Protein AF-A0A7S2JU37-F1 (afdb_monomer_lite)

Organism: NCBI:txid163516

Radius of gyration: 19.92 Å; chains: 1; bounding box: 42×43×47 Å

Structure (mmCIF, N/CA/C/O backbone):
data_AF-A0A7S2JU37-F1
#
_entry.id   AF-A0A7S2JU37-F1
#
loop_
_atom_site.group_PDB
_atom_site.id
_atom_site.type_symbol
_atom_site.label_atom_id
_atom_site.label_alt_id
_atom_site.label_comp_id
_atom_site.label_asym_id
_atom_site.label_entity_id
_atom_site.label_seq_id
_atom_site.pdbx_PDB_ins_code
_atom_site.Cartn_x
_atom_site.Cartn_y
_atom_site.Cartn_z
_atom_site.occupancy
_atom_site.B_iso_or_equiv
_atom_site.auth_seq_id
_atom_site.auth_comp_id
_atom_site.auth_asym_id
_atom_site.auth_atom_id
_atom_site.pdbx_PDB_model_num
ATOM 1 N N . GLU A 1 1 ? 16.463 -18.786 -3.532 1.00 71.94 1 GLU A N 1
ATOM 2 C CA . GLU A 1 1 ? 16.073 -17.446 -3.027 1.00 71.94 1 GLU A CA 1
ATOM 3 C C . GLU A 1 1 ? 14.997 -16.844 -3.928 1.00 71.94 1 GLU A C 1
ATOM 5 O O . GLU A 1 1 ? 15.151 -16.886 -5.136 1.00 71.94 1 GLU A O 1
ATOM 10 N N . GLY A 1 2 ? 13.891 -16.328 -3.387 1.00 89.38 2 GLY A N 1
ATOM 11 C CA . GLY A 1 2 ? 12.852 -15.661 -4.191 1.00 89.38 2 GLY A CA 1
ATOM 12 C C . GLY A 1 2 ? 12.992 -14.140 -4.139 1.00 89.38 2 GLY A C 1
ATOM 13 O O . GLY A 1 2 ? 13.437 -13.606 -3.125 1.00 89.38 2 GLY A O 1
ATOM 14 N N . ARG A 1 3 ? 12.601 -13.428 -5.201 1.00 93.12 3 ARG A N 1
ATOM 15 C CA . ARG A 1 3 ? 12.616 -11.955 -5.237 1.00 93.12 3 ARG A CA 1
ATOM 16 C C . ARG A 1 3 ? 11.270 -11.405 -5.688 1.00 93.12 3 ARG A C 1
ATOM 18 O O . ARG A 1 3 ? 10.809 -11.723 -6.777 1.00 93.12 3 ARG A O 1
ATOM 25 N N . ILE A 1 4 ? 10.684 -10.518 -4.889 1.00 94.94 4 ILE A N 1
ATOM 26 C CA . ILE A 1 4 ? 9.506 -9.730 -5.269 1.00 94.94 4 ILE A CA 1
ATOM 27 C C . ILE A 1 4 ? 9.977 -8.325 -5.637 1.00 94.94 4 ILE A C 1
ATOM 29 O O . ILE A 1 4 ? 10.747 -7.713 -4.902 1.00 94.94 4 ILE A O 1
ATOM 33 N N . THR A 1 5 ? 9.534 -7.821 -6.785 1.00 94.69 5 THR A N 1
ATOM 34 C CA . THR A 1 5 ? 9.814 -6.461 -7.256 1.00 94.69 5 THR A CA 1
ATOM 35 C C . THR A 1 5 ? 8.503 -5.701 -7.388 1.00 94.69 5 THR A C 1
ATOM 37 O O . THR A 1 5 ? 7.630 -6.100 -8.155 1.00 94.69 5 THR A O 1
ATOM 40 N N . ILE A 1 6 ? 8.372 -4.606 -6.642 1.00 94.50 6 ILE A N 1
ATOM 41 C CA . ILE A 1 6 ? 7.221 -3.700 -6.707 1.00 94.50 6 ILE A CA 1
ATOM 42 C C . ILE A 1 6 ? 7.561 -2.582 -7.694 1.00 94.50 6 ILE A C 1
ATOM 44 O O . ILE A 1 6 ? 8.561 -1.882 -7.515 1.00 94.50 6 ILE A O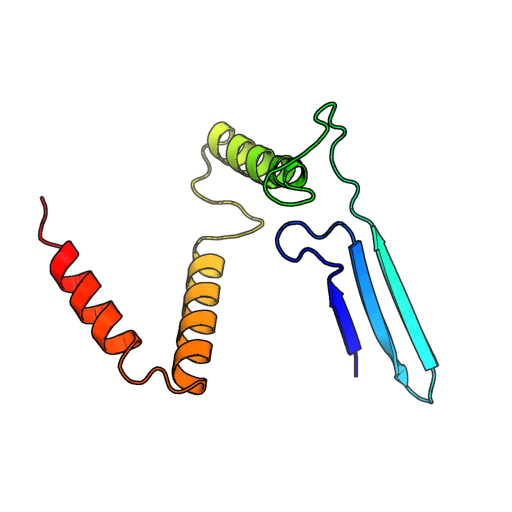 1
ATOM 48 N N . THR A 1 7 ? 6.756 -2.408 -8.744 1.00 91.00 7 THR A N 1
ATOM 49 C CA . THR A 1 7 ? 7.045 -1.412 -9.783 1.00 91.00 7 THR A CA 1
ATOM 50 C C . THR A 1 7 ? 6.723 0.009 -9.292 1.00 91.00 7 THR A C 1
ATOM 52 O O . THR A 1 7 ? 5.591 0.268 -8.875 1.00 91.00 7 THR A O 1
ATOM 55 N N . PRO A 1 8 ? 7.673 0.965 -9.360 1.00 88.38 8 PRO A N 1
ATOM 56 C CA . PRO A 1 8 ? 7.452 2.335 -8.899 1.00 88.38 8 PRO A CA 1
ATOM 57 C C . PRO A 1 8 ? 6.330 3.069 -9.648 1.00 88.38 8 PRO A C 1
ATOM 59 O O . PRO A 1 8 ? 6.056 2.725 -10.801 1.00 88.38 8 PRO A O 1
ATOM 62 N N . PRO A 1 9 ? 5.758 4.141 -9.062 1.00 91.38 9 PRO A N 1
ATOM 63 C CA . PRO A 1 9 ? 5.812 4.528 -7.650 1.00 91.38 9 PRO A CA 1
ATOM 64 C C . PRO A 1 9 ? 5.256 3.502 -6.653 1.00 91.38 9 PRO A C 1
ATOM 66 O O . PRO A 1 9 ? 4.215 2.895 -6.882 1.00 91.38 9 PRO A O 1
ATOM 69 N N . ALA A 1 10 ? 5.914 3.415 -5.492 1.00 86.56 10 ALA A N 1
ATOM 70 C CA . ALA A 1 10 ? 5.544 2.513 -4.400 1.00 86.56 10 ALA A CA 1
ATOM 71 C C . ALA A 1 10 ? 4.207 2.862 -3.720 1.00 86.56 10 ALA A C 1
ATOM 73 O O . ALA A 1 10 ? 3.574 1.978 -3.159 1.00 86.56 10 ALA A O 1
ATOM 74 N N . HIS A 1 11 ? 3.754 4.123 -3.774 1.00 87.06 11 HIS A N 1
ATOM 75 C CA . HIS A 1 11 ? 2.468 4.530 -3.182 1.00 87.06 11 HIS A CA 1
ATOM 76 C C . HIS A 1 11 ? 1.254 4.123 -4.025 1.00 87.06 11 HIS A C 1
ATOM 78 O O . HIS A 1 11 ? 0.138 4.145 -3.523 1.00 87.06 11 HIS A O 1
ATOM 84 N N . THR A 1 12 ? 1.458 3.792 -5.303 1.00 92.06 12 THR A N 1
ATOM 85 C CA . THR A 1 12 ? 0.417 3.349 -6.249 1.00 92.06 12 THR A CA 1
ATOM 86 C C . THR A 1 12 ? 1.034 2.406 -7.291 1.00 92.06 12 THR A C 1
ATOM 88 O O . THR A 1 12 ? 1.160 2.780 -8.462 1.00 92.06 12 THR A O 1
ATOM 91 N N . PRO A 1 13 ? 1.513 1.214 -6.892 1.00 92.62 13 PRO A N 1
ATOM 92 C CA . PRO A 1 13 ? 2.081 0.257 -7.830 1.00 92.62 13 PRO A CA 1
ATOM 93 C C . PRO A 1 13 ? 0.971 -0.302 -8.723 1.00 92.62 13 PRO A C 1
ATOM 95 O O . PRO A 1 13 ? -0.109 -0.632 -8.245 1.00 92.62 13 PRO A O 1
ATOM 98 N N . ASN A 1 14 ? 1.238 -0.406 -10.020 1.00 93.75 14 ASN A N 1
ATOM 99 C CA . ASN A 1 14 ? 0.322 -1.015 -10.988 1.00 93.75 14 ASN A CA 1
ATOM 100 C C . ASN A 1 14 ? 0.805 -2.394 -11.452 1.00 93.75 14 ASN A C 1
ATOM 102 O O . ASN A 1 14 ? 0.139 -3.041 -12.243 1.00 93.75 14 ASN A O 1
ATOM 106 N N . SER A 1 15 ? 1.972 -2.842 -10.994 1.00 94.69 15 SER A N 1
ATOM 107 C CA . SER A 1 15 ? 2.473 -4.171 -11.309 1.00 94.69 15 SER A CA 1
ATOM 108 C C . SER A 1 15 ? 3.429 -4.682 -10.242 1.00 94.69 15 SER A C 1
ATOM 110 O O . SER A 1 15 ? 4.105 -3.906 -9.553 1.00 94.69 15 SER A O 1
ATOM 112 N N . ILE A 1 16 ? 3.483 -6.005 -10.114 1.00 95.94 16 ILE A N 1
ATOM 113 C CA . ILE A 1 16 ? 4.400 -6.726 -9.234 1.00 95.94 16 ILE A CA 1
ATOM 114 C C . ILE A 1 16 ? 5.024 -7.865 -10.033 1.00 95.94 16 ILE A C 1
ATOM 116 O O . ILE A 1 16 ? 4.319 -8.628 -10.687 1.00 95.94 16 ILE A O 1
ATOM 120 N N . THR A 1 17 ? 6.341 -8.015 -9.932 1.00 95.75 17 THR A N 1
ATOM 121 C CA . THR A 1 17 ? 7.060 -9.148 -10.518 1.00 95.75 17 THR A CA 1
ATOM 122 C C . THR A 1 17 ? 7.554 -10.069 -9.414 1.00 95.75 17 THR A C 1
ATOM 124 O O . THR A 1 17 ? 8.307 -9.640 -8.536 1.00 95.75 17 THR A O 1
ATOM 127 N N . VAL A 1 18 ? 7.175 -11.344 -9.465 1.00 95.44 18 VAL A N 1
ATOM 128 C CA . VAL A 1 18 ? 7.628 -12.379 -8.533 1.00 95.44 18 VAL A CA 1
ATOM 129 C C . VAL A 1 18 ? 8.583 -13.322 -9.253 1.00 95.44 18 VAL A C 1
ATOM 131 O O . VAL A 1 18 ? 8.218 -14.002 -10.204 1.00 95.44 18 VAL A O 1
ATOM 134 N N . ASN A 1 19 ? 9.825 -13.364 -8.787 1.00 94.25 19 ASN A N 1
ATOM 135 C CA . ASN A 1 19 ? 10.865 -14.260 -9.266 1.00 94.25 19 ASN A CA 1
ATOM 136 C C . ASN A 1 19 ? 11.031 -15.420 -8.280 1.00 94.25 19 ASN A C 1
ATOM 138 O O . ASN A 1 19 ? 11.422 -15.221 -7.127 1.00 94.25 19 ASN A O 1
ATOM 142 N N . TYR A 1 20 ? 10.751 -16.630 -8.748 1.00 92.38 20 TYR A N 1
ATOM 143 C CA . TYR A 1 20 ? 10.926 -17.880 -8.024 1.00 92.38 20 TYR A CA 1
ATOM 144 C C . TYR A 1 20 ? 12.221 -18.552 -8.477 1.00 92.38 20 TYR A C 1
ATOM 146 O O . TYR A 1 20 ? 12.393 -18.834 -9.660 1.00 92.38 20 TYR A O 1
ATOM 154 N N . ASP A 1 21 ? 13.106 -18.855 -7.537 1.00 89.00 21 ASP A N 1
ATOM 155 C CA . ASP A 1 21 ? 14.231 -19.762 -7.760 1.00 89.00 21 ASP A CA 1
ATOM 156 C C . ASP A 1 21 ? 13.747 -21.198 -7.555 1.00 89.00 21 ASP A C 1
ATOM 158 O O . ASP A 1 21 ? 13.352 -21.578 -6.449 1.00 89.00 21 ASP A O 1
ATOM 162 N N . THR A 1 22 ? 13.729 -21.978 -8.634 1.00 85.38 22 THR A N 1
ATOM 163 C CA . THR A 1 22 ? 13.267 -23.372 -8.626 1.00 85.38 22 THR A CA 1
ATOM 164 C C . THR A 1 22 ? 14.424 -24.363 -8.464 1.00 85.38 22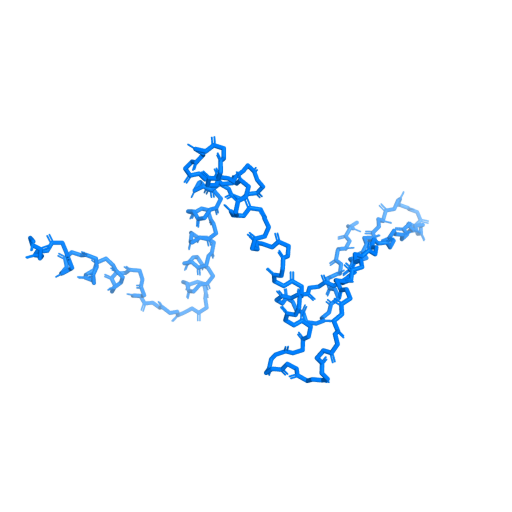 THR A C 1
ATOM 166 O O . THR A 1 22 ? 14.211 -25.575 -8.499 1.00 85.38 22 THR A O 1
ATOM 169 N N . GLY A 1 23 ? 15.643 -23.866 -8.221 1.00 82.69 23 GLY A N 1
ATOM 170 C CA . GLY A 1 23 ? 16.857 -24.658 -8.072 1.00 82.69 23 GLY A CA 1
ATOM 171 C C . GLY A 1 23 ? 17.505 -25.038 -9.406 1.00 82.69 23 GLY A C 1
ATOM 172 O O . GLY A 1 23 ? 16.944 -24.867 -10.483 1.00 82.69 23 GLY A O 1
ATOM 173 N N . ARG A 1 24 ? 18.739 -25.563 -9.332 1.00 82.94 24 ARG A N 1
ATOM 174 C CA . ARG A 1 24 ? 19.545 -26.023 -10.489 1.00 82.94 24 ARG A CA 1
ATOM 175 C C . ARG A 1 24 ? 19.779 -24.967 -11.585 1.00 82.94 24 ARG A C 1
ATOM 177 O O . ARG A 1 24 ? 20.076 -25.326 -12.718 1.00 82.94 24 ARG A O 1
ATOM 184 N N . GLY A 1 25 ? 19.714 -23.682 -11.233 1.00 79.88 25 GLY A N 1
ATOM 185 C CA . GLY A 1 25 ? 19.890 -22.574 -12.176 1.00 79.88 25 GLY A CA 1
ATOM 186 C C . GLY A 1 25 ? 18.631 -22.228 -12.975 1.00 79.88 25 GLY A C 1
ATOM 187 O O . GLY A 1 25 ? 18.709 -21.403 -13.880 1.00 79.88 25 GLY A O 1
ATOM 188 N N . GLU A 1 26 ? 17.487 -22.831 -12.646 1.00 81.00 26 GLU A N 1
ATOM 189 C CA . GLU A 1 26 ? 16.195 -22.489 -13.230 1.00 81.00 26 GLU A CA 1
ATOM 190 C C . GLU A 1 26 ? 15.471 -21.454 -12.360 1.00 81.00 26 GLU A C 1
ATOM 192 O O . GLU A 1 26 ? 15.467 -21.530 -11.128 1.00 81.00 26 GLU A O 1
ATOM 197 N N . SER A 1 27 ? 14.842 -20.480 -13.016 1.00 87.38 27 SER A N 1
ATOM 198 C CA . SER A 1 27 ? 14.006 -19.474 -12.368 1.00 87.38 27 SER A CA 1
ATOM 199 C C . SER A 1 27 ? 12.699 -19.300 -13.126 1.00 87.38 27 SER A C 1
ATOM 201 O O . SER A 1 27 ? 12.695 -19.271 -14.358 1.00 87.38 27 SER A O 1
ATOM 203 N N . ARG A 1 28 ? 11.599 -19.123 -12.394 1.00 91.12 28 ARG A N 1
ATOM 204 C CA . ARG A 1 28 ? 10.287 -18.769 -12.944 1.00 91.12 28 ARG A CA 1
ATOM 205 C C . ARG A 1 28 ? 9.963 -17.329 -12.580 1.00 91.12 28 ARG A C 1
ATOM 207 O O . ARG A 1 28 ? 10.038 -16.967 -11.411 1.00 91.12 28 ARG A O 1
ATOM 214 N N . GLU A 1 29 ? 9.543 -16.541 -13.557 1.00 93.50 29 GLU A N 1
ATOM 215 C CA . GLU A 1 29 ? 9.043 -15.187 -13.335 1.00 93.50 29 GLU A CA 1
ATOM 216 C C . GLU A 1 29 ? 7.523 -15.151 -13.521 1.00 93.50 29 GLU A C 1
ATOM 218 O O . GLU A 1 29 ? 6.982 -15.762 -14.442 1.00 93.50 29 GLU A O 1
ATOM 223 N N . GLU A 1 30 ? 6.837 -14.454 -12.624 1.00 95.00 30 GLU A N 1
ATOM 224 C CA . GLU A 1 30 ? 5.403 -14.195 -12.679 1.00 95.00 30 GLU A CA 1
ATOM 225 C C . GLU A 1 30 ? 5.170 -12.685 -12.636 1.00 95.00 30 GLU A C 1
ATOM 227 O O . GLU A 1 30 ? 5.646 -12.002 -11.727 1.00 95.00 30 GLU A O 1
ATOM 232 N N . PHE A 1 31 ? 4.458 -12.166 -13.635 1.00 95.50 31 PHE A N 1
ATOM 233 C CA . PHE A 1 31 ? 4.106 -10.754 -13.739 1.00 95.50 31 PHE A CA 1
ATOM 234 C C . PHE A 1 31 ? 2.628 -10.567 -13.406 1.00 95.50 31 PHE A C 1
ATOM 236 O O . PHE A 1 31 ? 1.759 -11.126 -14.075 1.00 95.50 31 PHE A O 1
ATOM 243 N N . LEU A 1 32 ? 2.357 -9.778 -12.373 1.00 95.44 32 LEU A N 1
ATOM 244 C CA . LEU A 1 32 ? 1.019 -9.431 -11.917 1.00 95.44 32 LEU A CA 1
ATOM 245 C C . LEU A 1 32 ? 0.734 -7.990 -12.327 1.00 95.44 32 LEU A C 1
ATOM 247 O O . LEU A 1 32 ? 1.414 -7.077 -11.855 1.00 95.44 32 LEU A O 1
ATOM 251 N N . ASP A 1 33 ? -0.250 -7.806 -13.203 1.00 94.75 33 ASP A N 1
ATOM 252 C CA . ASP A 1 33 ? -0.700 -6.497 -13.679 1.00 94.75 33 ASP A CA 1
ATOM 253 C C . ASP A 1 33 ? -1.975 -6.068 -12.949 1.00 94.75 33 ASP A C 1
ATOM 255 O O . ASP A 1 33 ? -2.930 -6.837 -12.823 1.00 94.75 33 ASP A O 1
ATOM 259 N N . TYR A 1 34 ? -1.984 -4.824 -12.486 1.00 92.19 34 TYR A N 1
ATOM 260 C CA . TYR A 1 34 ? -3.088 -4.193 -11.780 1.00 92.19 34 TYR A CA 1
ATOM 261 C C . TYR A 1 34 ? -3.438 -2.910 -12.521 1.00 92.19 34 TYR A C 1
ATOM 263 O O . TYR A 1 34 ? -2.811 -1.862 -12.333 1.00 92.19 34 TYR A O 1
ATOM 271 N N . ALA A 1 35 ? -4.446 -3.011 -13.389 1.00 91.88 35 ALA A N 1
ATOM 272 C CA . ALA A 1 35 ? -4.937 -1.876 -14.155 1.00 91.88 35 ALA A CA 1
ATOM 273 C C . ALA A 1 35 ? -5.283 -0.714 -13.219 1.00 91.88 35 ALA A C 1
ATOM 275 O O . ALA A 1 35 ? -5.788 -0.927 -12.122 1.00 91.88 35 ALA A O 1
ATOM 276 N N . LEU A 1 36 ? -5.009 0.513 -13.657 1.00 91.12 36 LEU A N 1
ATOM 277 C CA . LEU A 1 36 ? -5.488 1.705 -12.969 1.00 91.12 36 LEU A CA 1
ATOM 278 C C . LEU A 1 36 ? -6.892 2.060 -13.472 1.00 91.12 36 LEU A C 1
ATOM 280 O O . LEU A 1 36 ? -7.220 1.740 -14.618 1.00 91.12 36 LEU A O 1
ATOM 284 N N . PRO A 1 37 ? -7.717 2.738 -12.655 1.00 91.25 37 PRO A N 1
ATOM 285 C CA . PRO A 1 37 ? -8.991 3.259 -13.122 1.00 91.25 37 PRO A CA 1
ATOM 286 C C . PRO A 1 37 ? -8.776 4.243 -14.274 1.00 91.25 37 PRO A C 1
ATOM 288 O O . PRO A 1 37 ? -7.774 4.962 -14.301 1.00 91.25 37 PRO A O 1
ATOM 291 N N . ASP A 1 38 ? -9.734 4.280 -15.198 1.00 90.12 38 ASP A N 1
ATOM 292 C CA . ASP A 1 38 ? -9.752 5.295 -16.245 1.00 90.12 38 ASP A CA 1
ATOM 293 C C . ASP A 1 38 ? -10.005 6.678 -15.638 1.00 90.1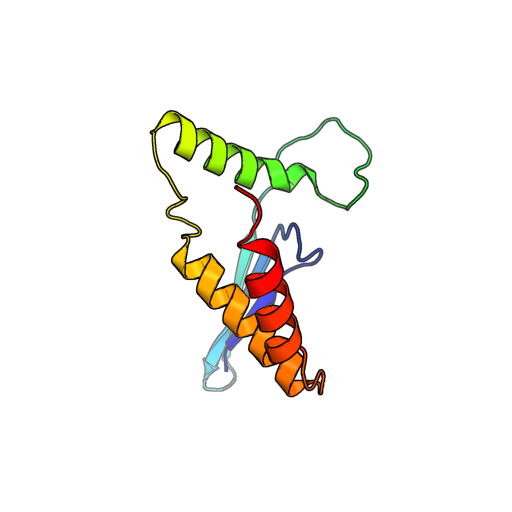2 38 ASP A C 1
ATOM 295 O O . ASP A 1 38 ? -10.802 6.836 -14.708 1.00 90.12 38 ASP A O 1
ATOM 299 N N . ASP A 1 39 ? -9.308 7.675 -16.166 1.00 85.88 39 ASP A N 1
ATOM 300 C CA . ASP A 1 39 ? -9.339 9.030 -15.647 1.00 85.88 39 ASP A CA 1
ATOM 301 C C . ASP A 1 39 ? -9.095 10.049 -16.754 1.00 85.88 39 ASP A C 1
ATOM 303 O O . ASP A 1 39 ? -8.088 10.031 -17.460 1.00 85.88 39 ASP A O 1
ATOM 307 N N . SER A 1 40 ? -10.042 10.977 -16.872 1.00 88.12 40 SER A N 1
ATOM 308 C CA . SER A 1 40 ? -9.963 12.106 -17.799 1.00 88.12 40 SER A CA 1
ATOM 309 C C . SER A 1 40 ? -8.968 13.185 -17.360 1.00 88.12 40 SER A C 1
ATOM 311 O O . SER A 1 40 ? -8.669 14.101 -18.130 1.00 88.12 40 SER A O 1
ATOM 313 N N . TRP A 1 41 ? -8.483 13.121 -16.117 1.00 87.19 41 TRP A N 1
ATOM 314 C CA . TRP A 1 41 ? -7.572 14.105 -15.564 1.00 87.19 41 TRP A CA 1
ATOM 315 C C . TRP A 1 41 ? -6.152 13.934 -16.107 1.00 87.19 41 TRP A C 1
ATOM 317 O O . TRP A 1 41 ? -5.569 12.853 -16.107 1.00 87.19 41 TRP A O 1
ATOM 327 N N . THR A 1 42 ? -5.560 15.037 -16.560 1.00 76.88 42 THR A N 1
ATOM 328 C CA . THR A 1 42 ? -4.297 15.003 -17.305 1.00 76.88 42 THR A CA 1
ATOM 329 C C . THR A 1 42 ? -3.054 14.989 -16.417 1.00 76.88 42 THR A C 1
ATOM 331 O O . THR A 1 42 ? -2.000 14.542 -16.869 1.00 76.88 42 THR A O 1
ATOM 334 N N . GLN A 1 43 ? -3.136 15.469 -15.168 1.00 87.75 43 GLN A N 1
ATOM 335 C CA . GLN A 1 43 ? -1.973 15.532 -14.277 1.00 87.75 43 GLN A CA 1
ATOM 336 C C . GLN A 1 43 ? -2.328 15.497 -12.787 1.00 87.75 43 GLN A C 1
ATOM 338 O O . GLN A 1 43 ? -2.953 16.406 -12.248 1.00 87.75 43 GLN A O 1
ATOM 343 N N . TRP A 1 44 ? -1.806 14.500 -12.079 1.00 89.50 44 TRP A N 1
ATOM 344 C CA . TRP A 1 44 ? -1.875 14.410 -10.621 1.00 89.50 44 TRP A CA 1
ATOM 345 C C . TRP A 1 44 ? -0.643 15.034 -9.949 1.00 89.50 44 TRP A C 1
ATOM 347 O O . TRP A 1 44 ? 0.453 14.992 -10.508 1.00 89.50 44 TRP A O 1
ATOM 357 N N . ASN A 1 45 ? -0.803 15.554 -8.723 1.00 91.88 45 ASN A N 1
ATOM 358 C CA . ASN A 1 45 ? 0.322 16.042 -7.905 1.00 91.88 45 ASN A CA 1
ATOM 359 C C . ASN A 1 45 ? 1.357 14.937 -7.643 1.00 91.88 45 ASN A C 1
ATOM 361 O O . ASN A 1 45 ? 2.559 15.184 -7.705 1.00 91.88 45 ASN A O 1
ATOM 365 N N . TYR A 1 46 ? 0.880 13.715 -7.389 1.00 90.06 46 TYR A N 1
ATOM 366 C CA . TYR A 1 46 ? 1.707 12.515 -7.347 1.00 90.06 46 TYR A CA 1
ATOM 367 C C . TYR A 1 46 ? 1.315 11.601 -8.509 1.00 90.06 46 TYR A C 1
ATOM 369 O O . TYR A 1 46 ? 0.122 11.374 -8.726 1.00 90.06 46 TYR A O 1
ATOM 377 N N . PRO A 1 47 ? 2.282 11.057 -9.268 1.00 90.25 47 PRO A N 1
ATOM 378 C CA . PRO A 1 47 ? 1.973 10.173 -10.381 1.00 90.25 47 PRO A CA 1
ATOM 379 C C . PRO A 1 47 ? 1.059 9.029 -9.942 1.00 90.25 47 PRO A C 1
ATOM 381 O O . PRO A 1 47 ? 1.277 8.427 -8.888 1.00 90.25 47 PRO A O 1
ATOM 384 N N . ARG A 1 48 ? 0.055 8.740 -10.778 1.00 90.12 48 ARG A N 1
ATOM 385 C CA . ARG A 1 48 ? -0.882 7.616 -10.624 1.00 90.12 48 ARG A CA 1
ATOM 386 C C . ARG A 1 48 ? -1.772 7.664 -9.374 1.00 90.12 48 ARG A C 1
ATOM 388 O O . ARG A 1 48 ? -2.370 6.651 -9.029 1.00 90.12 48 ARG A O 1
ATOM 395 N N . SER A 1 49 ? -1.947 8.833 -8.746 1.00 91.62 49 SER A N 1
ATOM 396 C CA . SER A 1 49 ? -2.861 9.002 -7.601 1.00 91.62 49 SER A CA 1
ATOM 397 C C . SER A 1 49 ? -4.310 8.578 -7.859 1.00 91.62 49 SER A C 1
ATOM 399 O O . SER A 1 49 ? -5.005 8.278 -6.893 1.00 91.62 49 SER A O 1
ATOM 401 N N . ILE A 1 50 ? -4.754 8.465 -9.118 1.00 93.62 50 ILE A N 1
ATOM 402 C CA . ILE A 1 50 ? -6.041 7.839 -9.464 1.00 93.62 50 ILE A CA 1
ATOM 403 C C . ILE A 1 50 ? -6.209 6.430 -8.863 1.00 93.62 50 ILE A C 1
ATOM 405 O O . ILE A 1 50 ? -7.323 6.034 -8.521 1.00 93.62 50 ILE A O 1
ATOM 409 N N . GLY A 1 51 ? -5.112 5.693 -8.645 1.00 93.12 51 GLY A N 1
ATOM 410 C CA . GLY A 1 51 ? -5.130 4.384 -7.987 1.00 93.12 51 GLY A CA 1
ATOM 411 C C . GLY A 1 51 ? -5.685 4.416 -6.557 1.00 93.12 51 GLY A C 1
ATOM 412 O O . GLY A 1 51 ? -6.193 3.405 -6.078 1.00 93.12 51 GLY A O 1
ATOM 413 N N . PHE A 1 52 ? -5.695 5.577 -5.889 1.00 93.69 52 PHE A N 1
ATOM 414 C CA . PHE A 1 52 ? -6.341 5.726 -4.580 1.00 93.69 52 PHE A CA 1
ATOM 415 C C . PHE A 1 52 ? -7.864 5.540 -4.625 1.00 93.69 52 PHE A C 1
ATOM 417 O O . PHE A 1 52 ? -8.491 5.367 -3.582 1.00 93.69 52 PHE A O 1
ATOM 424 N N . THR A 1 53 ? -8.472 5.502 -5.809 1.00 94.69 53 THR A N 1
ATOM 425 C CA . THR A 1 53 ? -9.870 5.092 -5.968 1.00 94.69 53 THR A CA 1
ATOM 426 C C . THR A 1 53 ? -10.137 3.713 -5.356 1.00 94.69 53 THR A C 1
ATOM 428 O O . THR A 1 53 ? -11.176 3.541 -4.726 1.00 94.69 53 THR A O 1
ATOM 431 N N . TYR A 1 54 ? -9.199 2.762 -5.448 1.00 94.19 54 TYR A N 1
ATOM 432 C CA . TYR A 1 54 ? -9.384 1.418 -4.886 1.00 94.19 54 TYR A CA 1
ATOM 433 C C . TYR A 1 54 ? -9.541 1.436 -3.362 1.00 94.19 54 TYR A C 1
ATOM 435 O O . TYR A 1 54 ? -10.490 0.862 -2.833 1.00 94.19 54 TYR A O 1
ATOM 443 N N . GLN A 1 55 ? -8.681 2.171 -2.647 1.00 95.25 55 GLN A N 1
ATOM 444 C CA . GLN A 1 55 ? -8.819 2.313 -1.191 1.00 95.25 55 GLN A CA 1
ATOM 445 C C . GLN A 1 55 ? -10.079 3.107 -0.804 1.00 95.25 55 GLN A C 1
ATOM 447 O O . GLN A 1 55 ? -10.709 2.808 0.206 1.00 95.25 55 GLN A O 1
ATOM 452 N N . ILE A 1 56 ? -10.491 4.094 -1.614 1.00 96.31 56 ILE A N 1
ATOM 453 C CA . ILE A 1 56 ? -11.735 4.845 -1.385 1.00 96.31 56 ILE A CA 1
ATOM 454 C C . ILE A 1 56 ? -12.948 3.917 -1.511 1.00 96.31 56 ILE A C 1
ATOM 456 O O . ILE A 1 56 ? -13.872 4.003 -0.698 1.00 96.31 56 ILE A O 1
ATOM 460 N N . GLN A 1 57 ? -12.955 3.040 -2.517 1.00 96.88 57 GLN A N 1
ATOM 461 C CA . GLN A 1 57 ? -14.017 2.061 -2.740 1.00 96.88 57 GLN A CA 1
ATOM 462 C C . GLN A 1 57 ? -14.118 1.083 -1.567 1.00 96.88 57 GLN A C 1
ATOM 464 O O . GLN A 1 57 ? -15.194 0.983 -0.979 1.00 96.88 57 GLN A O 1
ATOM 469 N N . GLU A 1 58 ? -13.001 0.479 -1.155 1.00 97.50 58 GLU A N 1
ATOM 470 C CA . GLU A 1 58 ? -12.937 -0.447 -0.014 1.00 97.50 58 GLU A CA 1
ATOM 471 C C . GLU A 1 58 ? -13.466 0.190 1.282 1.00 97.50 58 GLU A C 1
ATOM 473 O O . GLU A 1 58 ? -14.345 -0.357 1.954 1.00 97.50 58 GLU A O 1
ATOM 478 N N . VAL A 1 59 ? -12.999 1.400 1.616 1.00 97.94 59 VAL A N 1
ATOM 479 C CA . VAL A 1 59 ? -13.467 2.126 2.810 1.00 97.94 59 VAL A CA 1
ATOM 480 C C . VAL A 1 59 ? -14.960 2.437 2.710 1.00 97.94 59 VAL A C 1
ATOM 482 O O . VAL A 1 59 ? -15.702 2.266 3.679 1.00 97.94 59 VAL A O 1
ATOM 485 N N . SER A 1 60 ? -15.425 2.865 1.535 1.00 98.25 60 SER A N 1
ATOM 486 C CA . SER A 1 60 ? -16.842 3.157 1.313 1.00 98.25 60 SER A CA 1
ATOM 487 C C . SER A 1 60 ? -17.711 1.912 1.495 1.00 98.25 60 SER A C 1
ATOM 489 O O . SER A 1 60 ? -18.793 2.000 2.075 1.00 98.25 60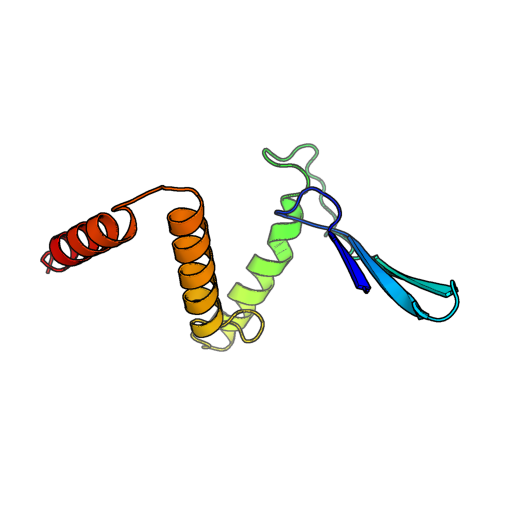 SER A O 1
ATOM 491 N N . GLU A 1 61 ? -17.261 0.753 1.019 1.00 98.38 61 GLU A N 1
ATO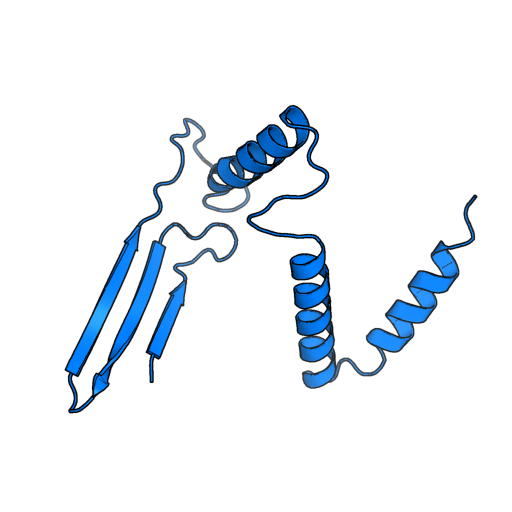M 492 C CA . GLU A 1 61 ? -17.953 -0.525 1.188 1.00 98.38 61 GLU A CA 1
ATOM 493 C C . GLU A 1 61 ? -17.975 -0.977 2.646 1.00 98.38 61 GLU A C 1
ATOM 495 O O . GLU A 1 61 ? -19.038 -1.353 3.146 1.00 98.38 61 GLU A O 1
ATOM 500 N N . CYS A 1 62 ? -16.856 -0.860 3.362 1.00 98.38 62 CYS A N 1
ATOM 501 C CA . CYS A 1 62 ? -16.798 -1.134 4.796 1.00 98.38 62 CYS A CA 1
ATOM 502 C C . CYS A 1 62 ? -17.821 -0.297 5.575 1.00 98.38 62 CYS A C 1
ATOM 504 O O . CYS A 1 62 ? -18.614 -0.852 6.337 1.00 98.38 62 CYS A O 1
ATOM 506 N N . ILE A 1 63 ? -17.865 1.017 5.329 1.00 98.44 63 ILE A N 1
ATOM 507 C CA . ILE A 1 63 ? -18.796 1.934 6.003 1.00 98.44 63 ILE A CA 1
ATOM 508 C C . ILE A 1 63 ? -20.250 1.582 5.676 1.00 98.44 63 ILE A C 1
ATOM 510 O O . ILE A 1 63 ? -21.074 1.486 6.586 1.00 98.44 63 ILE A O 1
ATOM 514 N N . ARG A 1 64 ? -20.582 1.357 4.395 1.00 98.56 64 ARG A N 1
ATOM 515 C CA . ARG A 1 64 ? -21.949 0.982 3.983 1.00 98.56 64 ARG A CA 1
ATOM 516 C C . ARG A 1 64 ? -22.411 -0.319 4.637 1.00 98.56 64 ARG A C 1
ATOM 518 O O . ARG A 1 64 ? -23.583 -0.440 4.977 1.00 98.56 64 ARG A O 1
ATOM 525 N N . ASN A 1 65 ? -21.491 -1.259 4.840 1.00 98.38 65 ASN A N 1
ATOM 526 C CA . ASN A 1 65 ? -21.757 -2.541 5.486 1.00 98.38 65 ASN A CA 1
ATOM 527 C C . ASN A 1 65 ? -21.657 -2.489 7.023 1.00 98.38 65 ASN A C 1
ATOM 529 O O . ASN A 1 65 ? -21.746 -3.528 7.674 1.00 98.38 65 ASN A O 1
ATOM 533 N N . GLY A 1 66 ? -21.460 -1.308 7.622 1.00 98.38 66 GLY A N 1
ATOM 534 C CA . GLY A 1 66 ? -21.355 -1.143 9.075 1.00 98.38 66 GLY A CA 1
ATOM 535 C C . GLY A 1 66 ? -20.107 -1.779 9.697 1.00 98.38 66 GLY A C 1
ATOM 536 O O . GLY A 1 66 ? -20.077 -2.006 10.909 1.00 98.38 66 GLY A O 1
ATOM 537 N N . LYS A 1 67 ? -19.080 -2.082 8.892 1.00 98.50 67 LYS A N 1
ATOM 538 C CA . LYS A 1 67 ? -17.792 -2.583 9.379 1.00 98.50 67 LYS A CA 1
ATOM 539 C C . LYS A 1 67 ? -17.004 -1.450 10.040 1.00 98.50 67 LYS A C 1
ATOM 541 O O . LYS A 1 67 ? -17.154 -0.279 9.694 1.00 98.50 67 LYS A O 1
ATOM 546 N N . LYS A 1 68 ? -16.151 -1.810 11.000 1.00 97.62 68 LYS A N 1
ATOM 547 C CA . LYS A 1 68 ? -15.275 -0.868 11.722 1.00 97.62 68 LYS A CA 1
ATOM 548 C C . LYS A 1 68 ? -13.832 -0.867 11.215 1.00 97.62 68 LYS A C 1
ATOM 550 O O . LYS A 1 68 ? -13.063 0.003 11.604 1.00 97.62 68 LYS A O 1
ATOM 555 N N . GLU A 1 69 ? -13.483 -1.823 10.363 1.00 97.69 69 GLU A N 1
ATOM 556 C CA . GLU A 1 69 ? -12.170 -1.982 9.740 1.00 97.69 69 GLU A CA 1
ATOM 557 C C . GLU A 1 69 ? -12.307 -2.749 8.415 1.00 97.69 69 GLU A C 1
ATOM 559 O O . GLU A 1 69 ? -13.359 -3.346 8.155 1.00 97.69 69 GLU A O 1
ATOM 564 N N . SER A 1 70 ? -11.259 -2.709 7.588 1.00 97.88 70 SER A N 1
ATOM 565 C CA . SER A 1 70 ? -11.156 -3.501 6.358 1.00 97.88 70 SER A CA 1
ATOM 566 C C . SER A 1 70 ? -10.608 -4.893 6.664 1.00 97.88 70 SER A C 1
ATOM 568 O O . SER A 1 70 ? -9.726 -5.054 7.504 1.00 97.88 70 SER A O 1
ATOM 570 N N . GLU A 1 71 ? -11.095 -5.901 5.943 1.00 96.75 71 GLU A N 1
ATOM 571 C CA . GLU A 1 71 ? -10.550 -7.266 6.008 1.00 96.75 71 GLU A CA 1
ATOM 572 C C . GLU A 1 71 ? -9.232 -7.403 5.232 1.00 96.75 71 GLU A C 1
ATOM 574 O O . GLU A 1 71 ? -8.464 -8.327 5.486 1.00 96.75 71 GLU A O 1
ATOM 579 N N . HIS A 1 72 ? -8.955 -6.485 4.301 1.00 96.19 72 HIS A N 1
ATOM 580 C CA . HIS A 1 72 ? -7.714 -6.455 3.526 1.00 96.19 72 HIS A CA 1
ATOM 581 C C . HIS A 1 72 ? -6.568 -5.754 4.265 1.00 96.19 72 HIS A C 1
ATOM 583 O O . HIS A 1 72 ? -5.404 -5.978 3.935 1.00 96.19 72 HIS A O 1
ATOM 589 N N . PHE A 1 73 ? -6.890 -4.907 5.246 1.00 96.56 73 PHE A N 1
ATOM 590 C CA . PHE A 1 73 ? -5.916 -4.252 6.112 1.00 96.56 73 PHE A CA 1
ATOM 591 C C . PHE A 1 73 ? -6.559 -3.927 7.464 1.00 96.56 73 PHE A C 1
ATOM 593 O O . PHE A 1 73 ? -7.259 -2.922 7.623 1.00 96.56 73 PHE A O 1
ATOM 600 N N . THR A 1 74 ? -6.346 -4.816 8.429 1.00 98.00 74 THR A N 1
ATOM 601 C CA . THR A 1 74 ? -6.972 -4.745 9.752 1.00 98.00 74 THR A CA 1
ATOM 602 C C . THR A 1 74 ? -6.292 -3.709 10.653 1.00 98.00 74 THR A C 1
ATOM 604 O O . THR A 1 74 ? -5.181 -3.226 10.398 1.00 98.00 74 THR A O 1
ATOM 607 N N . LEU A 1 75 ? -6.924 -3.389 11.782 1.00 97.44 75 LEU A N 1
ATOM 608 C CA . LEU A 1 75 ? -6.303 -2.584 12.838 1.00 97.44 75 LEU A CA 1
ATOM 609 C C . LEU A 1 75 ? -5.046 -3.263 13.396 1.00 97.44 75 LEU A C 1
ATOM 611 O O . LEU A 1 75 ? -4.068 -2.590 13.720 1.00 97.44 75 LEU A O 1
ATOM 615 N N . ASN A 1 76 ? -5.043 -4.595 13.469 1.00 97.81 76 ASN A N 1
ATOM 616 C CA . ASN A 1 76 ? -3.872 -5.351 13.894 1.00 97.81 76 ASN A CA 1
ATOM 617 C C . ASN A 1 76 ? -2.721 -5.243 12.879 1.00 97.81 76 ASN A C 1
ATOM 619 O O . ASN A 1 76 ? -1.567 -5.109 13.283 1.00 97.81 76 ASN A O 1
ATOM 623 N N . ASP A 1 77 ? -3.010 -5.235 11.575 1.00 97.88 77 ASP A N 1
ATOM 624 C CA . ASP A 1 77 ? -1.993 -4.994 10.538 1.00 97.88 77 ASP A CA 1
ATOM 625 C C . ASP A 1 77 ? -1.396 -3.589 10.660 1.00 97.88 77 ASP A C 1
ATOM 627 O O . ASP A 1 77 ? -0.181 -3.415 10.561 1.00 97.88 77 ASP A O 1
ATOM 631 N N . SER A 1 78 ? -2.228 -2.594 10.982 1.00 97.06 78 SER A N 1
ATOM 632 C CA . SER A 1 78 ? -1.774 -1.222 11.245 1.00 97.06 78 SER A CA 1
ATOM 633 C C . SER A 1 78 ? -0.804 -1.149 12.433 1.00 97.06 78 SER A C 1
ATOM 635 O O . SER A 1 78 ? 0.221 -0.471 12.354 1.00 97.06 78 SER A O 1
ATOM 637 N N . ILE A 1 79 ? -1.099 -1.864 13.526 1.00 97.25 79 ILE A N 1
ATOM 638 C CA . ILE A 1 79 ? -0.229 -1.929 14.713 1.00 97.25 79 ILE A CA 1
ATOM 639 C C . ILE A 1 79 ? 1.088 -2.639 14.383 1.00 97.25 79 ILE A C 1
ATOM 641 O O . ILE A 1 79 ? 2.157 -2.152 14.747 1.00 97.25 79 ILE A O 1
ATOM 645 N N . GLN A 1 80 ? 1.031 -3.761 13.663 1.00 97.81 80 GLN A N 1
ATOM 646 C CA . GLN A 1 80 ? 2.233 -4.482 13.239 1.00 97.81 80 GLN A CA 1
ATOM 647 C C . GLN A 1 80 ? 3.132 -3.612 12.357 1.00 97.81 80 GLN A C 1
ATOM 649 O O . GLN A 1 80 ? 4.338 -3.550 12.590 1.00 97.81 80 GLN A O 1
ATOM 654 N N . LEU A 1 81 ? 2.552 -2.893 11.391 1.00 96.44 81 LEU A N 1
ATOM 655 C CA . LEU A 1 81 ? 3.298 -1.954 10.558 1.00 96.44 81 LEU A CA 1
ATOM 656 C C . LEU A 1 81 ? 3.958 -0.859 11.404 1.00 96.44 81 LEU A C 1
ATOM 658 O O . LEU A 1 81 ? 5.124 -0.542 11.183 1.00 96.44 81 LEU A O 1
ATOM 662 N N . ALA A 1 82 ? 3.248 -0.308 12.393 1.00 93.88 82 ALA A N 1
ATOM 663 C CA . ALA A 1 82 ? 3.810 0.694 13.292 1.00 93.88 82 ALA A CA 1
ATOM 664 C C . ALA A 1 82 ? 5.023 0.159 14.074 1.00 93.88 82 ALA A C 1
ATOM 666 O O . ALA A 1 82 ? 6.032 0.853 14.151 1.00 93.88 82 ALA A O 1
ATOM 667 N N . HIS A 1 83 ? 4.962 -1.077 14.583 1.00 93.81 83 HIS A N 1
ATOM 668 C CA . HIS A 1 83 ? 6.101 -1.706 15.261 1.00 93.81 83 HIS A CA 1
ATOM 669 C C . HIS A 1 83 ? 7.292 -1.932 14.324 1.00 93.81 83 HIS A C 1
ATOM 671 O O . HIS A 1 83 ? 8.424 -1.667 14.711 1.00 93.81 83 HIS A O 1
ATOM 677 N N . ILE A 1 84 ? 7.052 -2.374 13.085 1.00 95.12 84 ILE A N 1
ATOM 678 C CA . ILE A 1 84 ? 8.120 -2.545 12.086 1.00 95.12 84 ILE A CA 1
ATOM 679 C C . ILE A 1 84 ? 8.802 -1.203 11.796 1.00 95.12 84 ILE A C 1
ATOM 681 O O . ILE A 1 84 ? 10.025 -1.132 11.722 1.00 95.12 84 ILE A O 1
ATOM 685 N N . MET A 1 85 ? 8.021 -0.132 11.643 1.00 92.50 85 MET A N 1
ATOM 686 C CA . MET A 1 85 ? 8.563 1.207 11.410 1.00 92.50 85 MET A CA 1
ATOM 687 C C . MET A 1 85 ? 9.362 1.723 12.614 1.00 92.50 85 MET A C 1
ATOM 689 O O . MET A 1 85 ? 10.425 2.306 12.413 1.00 92.50 85 MET A O 1
ATOM 693 N N . ASP A 1 86 ? 8.874 1.503 13.839 1.00 89.69 86 ASP A N 1
ATOM 694 C CA . ASP A 1 86 ? 9.585 1.873 15.069 1.00 89.69 86 ASP A CA 1
ATOM 695 C C . ASP A 1 86 ? 10.936 1.129 15.170 1.00 89.69 86 ASP A C 1
ATOM 697 O O . ASP A 1 86 ? 11.964 1.764 15.393 1.00 89.69 86 ASP A O 1
ATOM 701 N N . GLU A 1 87 ? 10.953 -0.181 14.904 1.00 91.44 87 GLU A N 1
ATOM 702 C CA . GLU A 1 87 ? 12.168 -1.011 14.897 1.00 91.44 87 GLU A CA 1
ATOM 703 C C . GLU A 1 87 ? 13.185 -0.537 13.846 1.00 91.44 87 GLU A C 1
ATOM 705 O O . GLU A 1 87 ? 14.371 -0.393 14.138 1.00 91.44 87 GLU A O 1
ATOM 710 N N . ILE A 1 88 ? 12.736 -0.236 12.619 1.00 92.06 88 ILE A N 1
ATOM 711 C CA . ILE A 1 88 ? 13.616 0.304 11.568 1.00 92.06 88 ILE A CA 1
ATOM 712 C C . ILE A 1 88 ? 14.264 1.613 12.031 1.00 92.06 88 ILE A C 1
ATOM 714 O O . ILE A 1 88 ? 15.455 1.819 11.802 1.00 92.06 88 ILE A O 1
ATOM 718 N N . LEU A 1 89 ? 13.496 2.499 12.673 1.00 89.44 89 LEU A N 1
ATOM 719 C CA . LEU A 1 89 ? 14.000 3.781 13.168 1.00 89.44 89 LEU A CA 1
ATOM 720 C C . LEU A 1 89 ? 15.024 3.608 14.296 1.00 89.44 89 LEU A C 1
ATOM 722 O O . LEU A 1 89 ? 16.016 4.339 14.334 1.00 89.44 89 LEU A O 1
ATOM 726 N N . GLU A 1 90 ? 14.813 2.636 15.180 1.00 85.75 90 GLU A N 1
ATOM 727 C CA . GLU A 1 90 ? 15.762 2.295 16.240 1.00 85.75 90 GLU A CA 1
ATOM 728 C C . GLU A 1 90 ? 17.076 1.751 15.655 1.00 85.75 90 GLU A C 1
ATOM 730 O O . GLU A 1 90 ? 18.154 2.245 15.989 1.00 85.75 90 GLU A O 1
ATOM 735 N N . GLN A 1 91 ? 16.998 0.829 14.688 1.00 88.31 91 GLN A N 1
ATOM 736 C CA . GLN A 1 91 ? 18.172 0.231 14.038 1.00 88.31 91 GLN A CA 1
ATOM 737 C C . GLN A 1 91 ? 19.045 1.243 13.282 1.00 88.31 91 GLN A C 1
ATOM 739 O O . GLN A 1 91 ? 20.264 1.073 13.217 1.00 88.31 91 GLN A O 1
ATOM 744 N N . VAL A 1 92 ? 18.456 2.299 12.706 1.00 89.81 92 VAL A N 1
ATOM 745 C CA . VAL A 1 92 ? 19.213 3.347 11.990 1.00 89.81 92 VAL A CA 1
ATOM 746 C C . VAL A 1 92 ? 19.752 4.451 12.910 1.00 89.81 92 VAL A C 1
ATOM 748 O O . VAL A 1 92 ? 20.276 5.452 12.421 1.00 89.81 92 VAL A O 1
ATOM 751 N N . GLY A 1 93 ? 19.672 4.266 14.233 1.00 75.06 93 GLY A N 1
ATOM 752 C CA . GLY A 1 93 ? 20.315 5.136 15.217 1.00 75.06 93 GLY A CA 1
ATOM 753 C C . GLY A 1 93 ? 19.490 6.354 15.622 1.00 75.06 93 GLY A C 1
ATOM 754 O O . GLY A 1 93 ? 20.054 7.340 16.099 1.00 75.06 93 GLY A O 1
ATOM 755 N N . HIS A 1 94 ? 18.163 6.314 15.466 1.00 72.56 94 HIS A N 1
ATOM 756 C CA . HIS A 1 94 ? 17.281 7.331 16.039 1.00 72.56 94 HIS A CA 1
ATOM 757 C C . HIS A 1 94 ? 17.013 7.039 17.531 1.00 72.56 94 HIS A C 1
ATOM 759 O O . HIS A 1 94 ? 15.863 6.920 17.961 1.00 72.56 94 HIS A O 1
ATOM 765 N N . GLU A 1 95 ? 18.087 6.903 18.322 1.00 66.25 95 GLU A N 1
ATOM 766 C CA . GLU A 1 95 ? 18.024 6.629 19.765 1.00 66.25 95 GLU A CA 1
ATOM 767 C C . GLU A 1 95 ? 17.084 7.630 20.465 1.00 66.25 95 GLU A C 1
ATOM 769 O O . GLU A 1 95 ? 17.120 8.835 20.203 1.00 66.25 95 GLU A O 1
ATOM 774 N N . GLY A 1 96 ? 16.189 7.125 21.320 1.00 63.75 96 GLY A N 1
ATOM 775 C CA . GLY A 1 96 ? 15.200 7.937 22.040 1.00 63.75 96 GLY A CA 1
ATOM 776 C C . GLY A 1 96 ? 13.909 8.261 21.273 1.00 63.75 96 GLY A C 1
ATOM 777 O O . GLY A 1 96 ? 12.991 8.821 21.870 1.00 63.75 96 GLY A O 1
ATOM 778 N N . PHE A 1 97 ? 13.760 7.873 19.995 1.00 72.25 97 PHE A N 1
ATOM 779 C CA . PHE A 1 97 ? 12.518 8.120 19.239 1.00 72.25 97 PHE A CA 1
ATOM 780 C C . PHE A 1 97 ? 11.280 7.510 19.917 1.00 72.25 97 PHE A C 1
ATOM 782 O O . PHE A 1 97 ? 10.240 8.170 20.025 1.00 72.25 97 PHE A O 1
ATOM 789 N N . ILE A 1 98 ? 11.400 6.270 20.401 1.00 71.38 98 ILE A N 1
ATOM 790 C CA . ILE A 1 98 ? 10.320 5.551 21.089 1.00 71.38 98 ILE A CA 1
ATOM 791 C C . ILE A 1 98 ? 10.029 6.187 22.456 1.00 71.38 98 ILE A C 1
ATOM 793 O O . ILE A 1 98 ? 8.871 6.454 22.777 1.00 71.38 98 ILE A O 1
ATOM 797 N N . GLU A 1 99 ? 11.056 6.534 23.234 1.00 69.25 99 GLU A N 1
ATOM 798 C CA . GLU A 1 99 ? 10.888 7.240 24.514 1.00 69.25 99 GLU A CA 1
ATOM 799 C C . GLU A 1 99 ? 10.178 8.593 24.330 1.00 69.25 99 GLU A C 1
ATOM 801 O O . GLU A 1 99 ? 9.258 8.938 25.076 1.00 69.25 99 GLU A O 1
ATOM 806 N N . ASP A 1 100 ? 10.542 9.346 23.292 1.00 71.50 100 ASP A N 1
ATOM 807 C CA . ASP A 1 100 ? 9.910 10.621 22.956 1.00 71.50 100 ASP A CA 1
ATOM 808 C C . ASP A 1 100 ? 8.500 10.449 22.380 1.00 71.50 100 ASP A C 1
ATOM 810 O O . ASP A 1 100 ? 7.638 11.318 22.547 1.00 71.50 100 ASP A O 1
ATOM 814 N N . LYS A 1 101 ? 8.215 9.332 21.702 1.00 71.81 101 LYS A N 1
ATOM 815 C CA . LYS A 1 101 ? 6.854 8.948 21.297 1.00 71.81 101 LYS A CA 1
ATOM 816 C C . LYS A 1 101 ? 5.981 8.680 22.528 1.00 71.81 101 LYS A C 1
ATOM 818 O O . LYS A 1 101 ? 4.879 9.224 22.599 1.00 71.81 101 LYS A O 1
ATOM 823 N N . HIS A 1 102 ? 6.482 7.947 23.523 1.00 71.31 102 HIS A N 1
ATOM 824 C CA . HIS A 1 102 ? 5.753 7.684 24.766 1.00 71.31 102 HIS A CA 1
ATOM 825 C C . HIS A 1 102 ? 5.445 8.972 25.542 1.00 71.31 102 HIS A C 1
ATOM 827 O O . HIS A 1 102 ? 4.274 9.226 25.836 1.00 71.31 102 HIS A O 1
ATOM 833 N N . LYS A 1 103 ? 6.428 9.864 25.732 1.00 71.94 103 LYS A N 1
ATOM 834 C CA . LYS A 1 103 ? 6.214 11.188 26.361 1.00 71.94 103 LYS A CA 1
ATOM 835 C C . LYS A 1 103 ? 5.152 12.031 25.629 1.00 71.94 103 LYS A C 1
ATOM 837 O O . LYS A 1 103 ? 4.347 12.731 26.252 1.00 71.94 103 LYS A O 1
ATOM 842 N N . ARG A 1 104 ? 5.117 11.975 24.290 1.00 68.25 104 ARG A N 1
ATOM 843 C CA . ARG A 1 104 ? 4.096 12.661 23.470 1.00 68.25 104 ARG A CA 1
ATOM 844 C C . ARG A 1 104 ? 2.703 12.048 23.622 1.00 68.25 104 ARG A C 1
ATOM 846 O O . ARG A 1 104 ? 1.724 12.786 23.621 1.00 68.25 104 ARG A O 1
ATOM 853 N N . SER A 1 105 ? 2.602 10.729 23.775 1.00 67.00 105 SER A N 1
ATOM 854 C CA . SER A 1 105 ? 1.311 10.058 23.979 1.00 67.00 105 SER A CA 1
ATOM 855 C C . SER A 1 105 ? 0.700 10.358 25.355 1.00 67.00 105 SER A C 1
ATOM 857 O O . SER A 1 105 ? -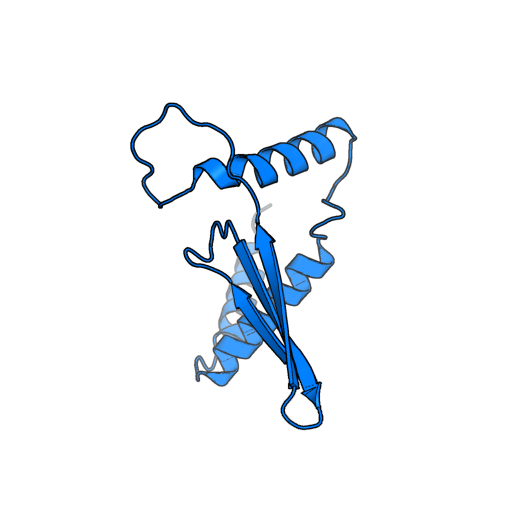0.491 10.648 25.447 1.00 67.00 105 SER A O 1
ATOM 859 N N . GLU A 1 106 ? 1.522 10.411 26.408 1.00 64.06 106 GLU A N 1
ATOM 860 C CA . GLU A 1 106 ? 1.082 10.727 27.775 1.00 64.06 106 GLU A CA 1
ATOM 861 C C . GLU A 1 106 ? 0.609 12.182 27.918 1.00 64.06 106 GLU A C 1
ATOM 863 O O . GLU A 1 106 ? -0.365 12.463 28.616 1.00 64.06 106 GLU A O 1
ATOM 868 N N . SER A 1 107 ? 1.244 13.114 27.200 1.00 59.50 107 SER A N 1
ATOM 869 C CA . SER A 1 107 ? 0.867 14.537 27.199 1.00 59.50 107 SER A CA 1
ATOM 870 C C . SER A 1 107 ? -0.396 14.857 26.388 1.00 59.50 107 SER A C 1
ATOM 872 O O . SER A 1 107 ? -0.999 15.912 26.591 1.00 59.50 107 SER A O 1
ATOM 874 N N . GLN A 1 108 ? -0.835 13.965 25.493 1.00 57.56 108 GLN A N 1
ATOM 875 C CA . GLN A 1 108 ? -2.068 14.139 24.713 1.00 57.56 108 GLN A CA 1
ATOM 876 C C . GLN A 1 108 ? -3.311 13.526 25.380 1.00 57.56 108 GLN A C 1
ATOM 878 O O . GLN A 1 108 ? -4.427 13.915 25.044 1.00 57.56 108 GLN A O 1
ATOM 883 N N . GLY A 1 109 ? -3.144 12.650 26.377 1.00 53.22 109 GLY A N 1
ATOM 884 C CA . GLY A 1 109 ? -4.245 12.019 27.119 1.00 53.22 109 GLY A CA 1
ATOM 885 C C . GLY A 1 109 ? -4.992 12.923 28.113 1.00 53.22 109 GLY A C 1
ATOM 886 O O . GLY A 1 109 ? -5.888 12.445 28.801 1.00 53.22 109 GLY A O 1
ATOM 887 N N . THR A 1 110 ? -4.646 14.212 28.224 1.00 46.38 110 THR A N 1
ATOM 888 C CA . THR A 1 110 ? -5.221 15.147 29.220 1.00 46.38 110 THR A CA 1
ATOM 889 C C . THR A 1 110 ? -6.212 16.169 28.653 1.00 46.38 110 THR A C 1
ATOM 891 O O . THR A 1 110 ? -6.575 17.117 29.349 1.00 46.38 110 THR A O 1
ATOM 894 N N . LYS A 1 111 ? -6.671 16.019 27.407 1.00 44.16 111 LYS A N 1
ATOM 895 C CA . LYS A 1 111 ? -7.753 16.859 26.871 1.00 44.16 111 LYS A CA 1
ATOM 896 C C . LYS A 1 111 ? -9.063 16.069 26.825 1.00 44.16 111 LYS A C 1
ATOM 898 O O . LYS A 1 111 ? -9.278 15.284 25.909 1.00 44.16 111 LYS A O 1
ATOM 903 N N . THR A 1 112 ? -9.865 16.280 27.873 1.00 39.75 112 THR A N 1
ATOM 904 C CA . THR A 1 112 ? -11.308 15.984 27.981 1.00 39.75 112 THR A CA 1
ATOM 905 C C . THR A 1 112 ? -12.116 16.585 26.847 1.00 39.75 112 THR A C 1
ATOM 907 O O . THR A 1 112 ? -11.803 17.744 26.483 1.00 39.75 112 THR A O 1
#

pLDDT: mean 87.42, std 12.67, range [39.75, 98.56]

InterPro domains:
  IPR050984 Gfo/Idh/MocA domain-containing protein [PTHR22604] (1-96)

Sequence (112 aa):
EGRITITPPAHTPNSITVNYDTGRGESREEFLDYALPDDSWTQWNYPRSIGFTYQIQEVSECIRNGKKESEHFTLNDSIQLAHIMDEILEQVGHEGFIEDKHKRSESQGTKT

Secondary structure (DSSP, 8-state):
--EEEEPSPTTS--EEEEEEEEETTEEEEEEEE-PPPP---S--SSTTGGGHHHHHHHHHHHHHTT-SS-SSS-HHHHHHHHHHHHHHHHHTT-TTHHHHHHHHHHHHTT--

Foldseek 3Di:
DKDKDFDPPPVQGQKIKIWDDPDPPDIDIDIDGHDADDDPDDDDPDPRCSSCVVVVVQVVVCVVVVHPAGPVAGPVNVVVVVVVVVVVCVVVPVPCPVVVVVVVVVVVVPDD